Protein AF-A0A847SDF6-F1 (afdb_monomer)

Structure (mmCIF, N/CA/C/O backbone):
data_AF-A0A847SDF6-F1
#
_entry.id   AF-A0A847SDF6-F1
#
loop_
_atom_site.group_PDB
_atom_site.id
_atom_site.type_symbol
_atom_site.label_atom_id
_atom_site.label_alt_id
_atom_site.label_comp_id
_atom_site.label_asym_id
_atom_site.label_entity_id
_atom_site.label_seq_id
_atom_site.pdbx_PDB_ins_code
_atom_site.Cartn_x
_atom_site.Cartn_y
_atom_site.Cartn_z
_atom_site.occupancy
_atom_site.B_iso_or_equiv
_atom_site.auth_seq_id
_atom_site.auth_comp_id
_atom_site.auth_asym_id
_atom_site.auth_atom_id
_atom_site.pdbx_PDB_model_num
ATOM 1 N N . MET A 1 1 ? 42.286 -12.996 -0.636 1.00 67.38 1 MET A N 1
ATOM 2 C CA . MET A 1 1 ? 41.272 -13.981 -1.080 1.00 67.38 1 MET A CA 1
ATOM 3 C C . MET A 1 1 ? 39.933 -13.613 -0.446 1.00 67.38 1 MET A C 1
ATOM 5 O O . MET A 1 1 ? 39.851 -13.576 0.774 1.00 67.38 1 MET A O 1
ATOM 9 N N . ARG A 1 2 ? 38.932 -13.204 -1.241 1.00 65.81 2 ARG A N 1
ATOM 10 C CA . ARG A 1 2 ? 37.614 -12.748 -0.753 1.00 65.81 2 ARG A CA 1
ATOM 11 C C . ARG A 1 2 ? 36.658 -13.937 -0.686 1.00 65.81 2 ARG A C 1
ATOM 13 O O . ARG A 1 2 ? 36.458 -14.608 -1.691 1.00 65.81 2 ARG A O 1
ATOM 20 N N . ALA A 1 3 ? 36.072 -14.173 0.483 1.00 67.00 3 ALA A N 1
ATOM 21 C CA . ALA A 1 3 ? 35.006 -15.151 0.648 1.00 67.00 3 ALA A CA 1
ATOM 22 C C . ALA A 1 3 ? 33.720 -14.659 -0.053 1.00 67.00 3 ALA A C 1
ATOM 24 O O . ALA A 1 3 ? 33.304 -13.522 0.199 1.00 67.00 3 ALA A O 1
ATOM 25 N N . PRO A 1 4 ? 33.070 -15.469 -0.906 1.00 62.19 4 PRO A N 1
ATOM 26 C CA . PRO A 1 4 ? 31.758 -15.139 -1.452 1.00 62.19 4 PRO A CA 1
ATOM 27 C C . PRO A 1 4 ? 30.682 -15.298 -0.362 1.00 62.19 4 PRO A C 1
ATOM 29 O O . PRO A 1 4 ? 30.439 -16.393 0.139 1.00 62.19 4 PRO A O 1
ATOM 32 N N . ARG A 1 5 ? 30.030 -14.193 0.021 1.00 70.31 5 ARG A N 1
ATOM 33 C CA . ARG A 1 5 ? 28.965 -14.127 1.046 1.00 70.31 5 ARG A CA 1
ATOM 34 C C . ARG A 1 5 ? 27.565 -14.298 0.448 1.00 70.31 5 ARG A C 1
ATOM 36 O O . ARG A 1 5 ? 26.642 -13.563 0.787 1.00 70.31 5 ARG A O 1
ATOM 43 N N . ASN A 1 6 ? 27.387 -15.258 -0.449 1.00 61.12 6 ASN A N 1
ATOM 44 C CA . ASN A 1 6 ? 26.095 -15.471 -1.098 1.00 61.12 6 ASN A CA 1
ATOM 45 C C . ASN A 1 6 ? 25.794 -16.966 -1.143 1.00 61.12 6 ASN A C 1
ATOM 47 O O . ASN A 1 6 ? 25.727 -17.600 -2.189 1.00 61.12 6 ASN A O 1
ATOM 51 N N . LEU A 1 7 ? 25.612 -17.516 0.054 1.00 63.59 7 LEU A N 1
ATOM 52 C CA . LEU A 1 7 ? 25.085 -18.846 0.289 1.00 63.59 7 LEU A CA 1
ATOM 53 C C . LEU A 1 7 ? 23.810 -18.661 1.121 1.00 63.59 7 LEU A C 1
ATOM 55 O O . LEU A 1 7 ? 23.897 -18.090 2.204 1.00 63.59 7 LEU A O 1
ATOM 59 N N . ARG A 1 8 ? 22.664 -19.169 0.633 1.00 64.06 8 ARG A N 1
ATOM 60 C CA . ARG A 1 8 ? 21.332 -19.254 1.296 1.00 64.06 8 ARG A CA 1
ATOM 61 C C . ARG A 1 8 ? 20.283 -18.188 0.922 1.00 64.06 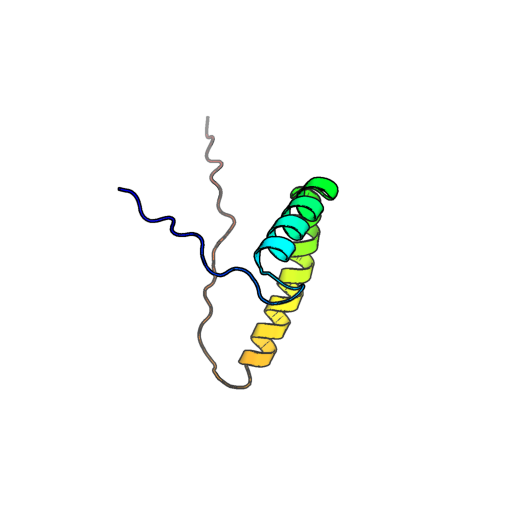8 ARG A C 1
ATOM 63 O O . ARG A 1 8 ? 19.898 -17.354 1.735 1.00 64.06 8 ARG A O 1
ATOM 70 N N . ARG A 1 9 ? 19.694 -18.306 -0.272 1.00 63.59 9 ARG A N 1
ATOM 71 C CA . ARG A 1 9 ? 18.305 -17.867 -0.551 1.00 63.59 9 ARG A CA 1
ATOM 72 C C . ARG A 1 9 ? 17.601 -18.903 -1.446 1.00 63.59 9 ARG A C 1
ATOM 74 O O . ARG A 1 9 ? 17.056 -18.568 -2.485 1.00 63.59 9 ARG A O 1
ATOM 81 N N . GLN A 1 10 ? 17.675 -20.175 -1.066 1.00 62.16 10 GLN A N 1
ATOM 82 C CA . GLN A 1 10 ? 16.902 -21.266 -1.668 1.00 62.16 10 GLN A CA 1
ATOM 83 C C . GLN A 1 10 ? 15.979 -21.804 -0.574 1.00 62.16 10 GLN A C 1
ATOM 85 O O . GLN A 1 10 ? 16.409 -22.592 0.262 1.00 62.16 10 GLN A O 1
ATOM 90 N N . ALA A 1 11 ? 14.756 -21.280 -0.517 1.00 56.09 11 ALA A N 1
ATOM 91 C CA . ALA A 1 11 ? 13.627 -21.881 0.186 1.00 56.09 11 ALA A CA 1
ATOM 92 C C . ALA A 1 11 ? 12.341 -21.202 -0.298 1.00 56.09 11 ALA A C 1
ATOM 94 O O . ALA A 1 11 ? 12.088 -20.045 0.031 1.00 56.09 11 ALA A O 1
ATOM 95 N N . GLY A 1 12 ? 11.559 -21.951 -1.075 1.00 54.59 12 GLY A N 1
ATOM 96 C CA . GLY A 1 12 ? 10.150 -21.690 -1.344 1.00 54.59 12 GLY A CA 1
ATOM 97 C C . GLY A 1 12 ? 9.864 -20.559 -2.327 1.00 54.59 12 GLY A C 1
ATOM 98 O O . GLY A 1 12 ? 10.429 -19.473 -2.264 1.00 54.59 12 GLY A O 1
ATOM 99 N N . PHE A 1 13 ? 8.888 -20.800 -3.193 1.00 54.78 13 PHE A N 1
ATOM 100 C CA . PHE A 1 13 ? 8.261 -19.871 -4.140 1.00 5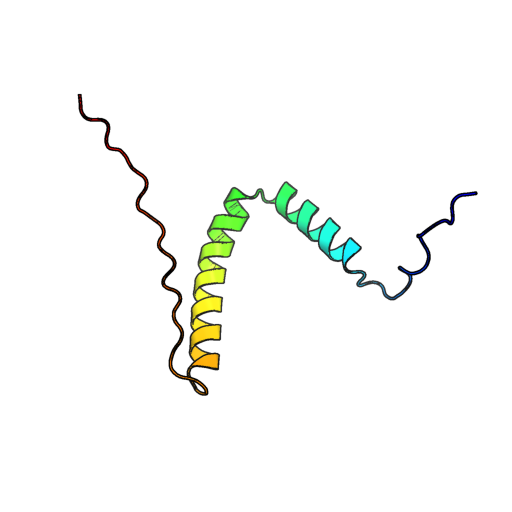4.78 13 PHE A CA 1
ATOM 101 C C . PHE A 1 13 ? 7.693 -18.563 -3.527 1.00 54.78 13 PHE A C 1
ATOM 103 O O . PHE A 1 13 ? 7.030 -17.796 -4.213 1.00 54.78 13 PHE A O 1
ATOM 110 N N . LEU A 1 14 ? 7.977 -18.275 -2.253 1.00 61.09 14 LEU A N 1
ATOM 111 C CA . LEU A 1 14 ? 7.568 -17.089 -1.498 1.00 61.09 14 LEU A CA 1
ATOM 112 C C . LEU A 1 14 ? 8.781 -16.370 -0.885 1.00 61.09 14 LEU A C 1
ATOM 114 O O . LEU A 1 14 ? 8.727 -15.855 0.232 1.00 61.09 14 LEU A O 1
ATOM 118 N N . SER A 1 15 ? 9.917 -16.359 -1.586 1.00 75.38 15 SER A N 1
ATOM 119 C CA . SER A 1 15 ? 11.073 -15.584 -1.141 1.00 75.38 15 SER A CA 1
ATOM 120 C C . SER A 1 15 ? 10.672 -14.113 -1.024 1.00 75.38 15 SER A C 1
ATOM 122 O O . SER A 1 15 ? 10.161 -13.535 -1.981 1.00 75.38 15 SER A O 1
ATOM 124 N N . ILE A 1 16 ? 10.937 -13.494 0.130 1.00 79.75 16 ILE A N 1
ATOM 125 C CA . ILE A 1 16 ? 10.643 -12.076 0.412 1.00 79.75 16 ILE A CA 1
ATOM 126 C C . ILE A 1 16 ? 11.141 -11.160 -0.718 1.00 79.75 16 ILE A C 1
ATOM 128 O O . ILE A 1 16 ? 10.502 -10.160 -1.016 1.00 79.75 16 ILE A O 1
ATOM 132 N N . GLN A 1 17 ? 12.234 -11.530 -1.396 1.00 79.50 17 GLN A N 1
ATOM 133 C CA . GLN A 1 17 ? 12.743 -10.826 -2.578 1.00 79.50 17 GLN A CA 1
ATOM 134 C C . GLN A 1 17 ? 11.735 -10.781 -3.744 1.00 79.50 17 GLN A C 1
ATOM 136 O O . GLN A 1 17 ? 11.590 -9.729 -4.354 1.00 79.50 17 GLN A O 1
ATOM 141 N N . HIS A 1 18 ? 10.991 -11.860 -4.020 1.00 81.62 18 HIS A N 1
ATOM 142 C CA . HIS A 1 18 ? 9.955 -11.888 -5.065 1.00 81.62 18 HIS A CA 1
ATOM 143 C C . HIS A 1 18 ? 8.753 -11.013 -4.695 1.00 81.62 18 HIS A C 1
ATOM 145 O O . HIS A 1 18 ? 8.271 -10.264 -5.540 1.00 81.62 18 HIS A O 1
ATOM 151 N N . LEU A 1 19 ? 8.308 -11.048 -3.431 1.00 87.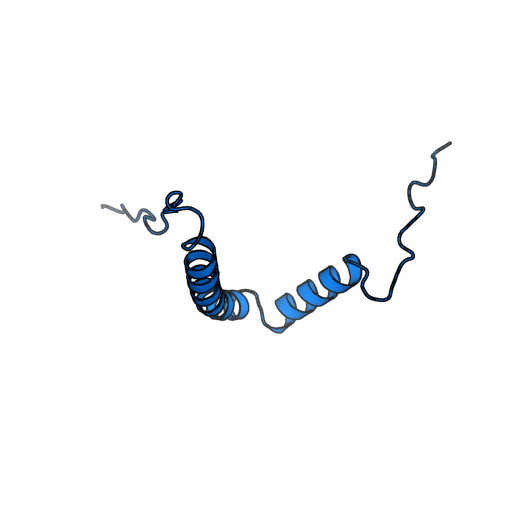19 19 LEU A N 1
ATOM 152 C CA . LEU A 1 19 ? 7.246 -10.156 -2.949 1.00 87.19 19 LEU A CA 1
ATOM 153 C C . LEU A 1 19 ? 7.668 -8.682 -3.027 1.00 87.19 19 LEU A C 1
ATOM 155 O O . LEU A 1 19 ? 6.870 -7.840 -3.427 1.00 87.19 19 LEU A O 1
ATOM 159 N N . LEU A 1 20 ? 8.931 -8.375 -2.710 1.00 87.75 20 LEU A N 1
ATOM 160 C CA . LEU A 1 20 ? 9.508 -7.033 -2.845 1.00 87.75 20 LEU A CA 1
ATOM 161 C C . LEU A 1 20 ? 9.489 -6.554 -4.300 1.00 87.75 20 LEU A C 1
ATOM 163 O O . LEU A 1 20 ? 9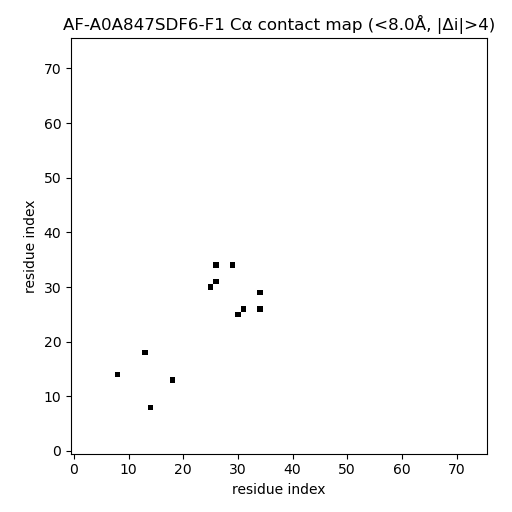.056 -5.438 -4.572 1.00 87.75 20 LEU A O 1
ATOM 167 N N . ILE A 1 21 ? 9.919 -7.405 -5.233 1.00 90.00 21 ILE A N 1
ATOM 168 C CA . ILE A 1 21 ? 9.949 -7.082 -6.665 1.00 90.00 21 ILE A CA 1
ATOM 169 C C . ILE A 1 21 ? 8.525 -6.897 -7.210 1.00 90.00 21 ILE A C 1
ATOM 171 O O . ILE A 1 21 ? 8.267 -5.922 -7.913 1.00 90.00 21 ILE A O 1
ATOM 175 N N . LEU A 1 22 ? 7.579 -7.767 -6.840 1.00 91.19 22 LEU A N 1
ATOM 176 C CA . LEU A 1 22 ? 6.174 -7.629 -7.231 1.00 91.19 22 LEU A CA 1
ATOM 177 C C . LEU A 1 22 ? 5.563 -6.327 -6.693 1.00 91.19 22 LEU A C 1
ATOM 179 O O . LEU A 1 22 ? 4.896 -5.614 -7.439 1.00 91.19 22 LEU A O 1
ATOM 183 N N . LEU A 1 23 ? 5.827 -5.983 -5.428 1.00 91.38 23 LEU A N 1
ATOM 184 C CA . LEU A 1 23 ? 5.348 -4.743 -4.814 1.00 91.38 23 LEU A CA 1
ATOM 185 C C . LEU A 1 23 ? 5.860 -3.518 -5.573 1.00 91.38 23 LEU A C 1
ATOM 187 O O . LEU A 1 23 ? 5.082 -2.610 -5.861 1.00 91.38 23 LEU A O 1
ATOM 191 N N . VAL A 1 24 ? 7.141 -3.509 -5.949 1.00 92.69 24 VAL A N 1
ATOM 192 C CA . VAL A 1 24 ? 7.727 -2.427 -6.752 1.00 92.69 24 VAL A CA 1
ATOM 193 C C . VAL A 1 24 ? 7.021 -2.307 -8.102 1.00 92.69 24 VAL A C 1
ATOM 195 O O . VAL A 1 24 ? 6.640 -1.203 -8.484 1.00 92.69 24 VAL A O 1
ATOM 198 N N . ILE A 1 25 ? 6.781 -3.421 -8.800 1.00 93.94 25 ILE A N 1
ATOM 199 C CA . ILE A 1 25 ? 6.082 -3.410 -10.095 1.00 93.94 25 ILE A CA 1
ATOM 200 C C . ILE A 1 25 ? 4.657 -2.863 -9.942 1.00 93.94 25 IL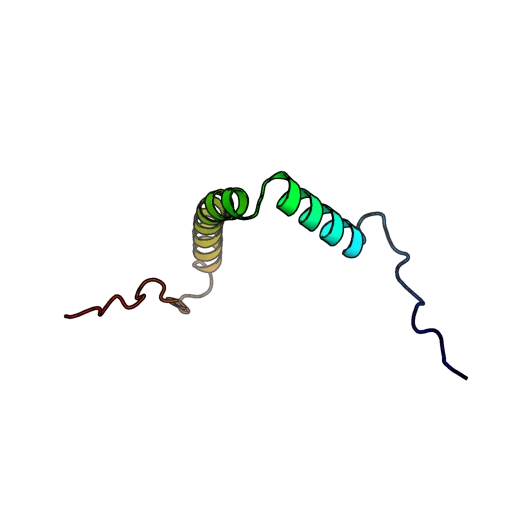E A C 1
ATOM 202 O O . ILE A 1 25 ? 4.253 -1.993 -10.710 1.00 93.94 25 ILE A O 1
ATOM 206 N N . VAL A 1 26 ? 3.908 -3.304 -8.928 1.00 92.81 26 VAL A N 1
ATOM 207 C CA . VAL A 1 26 ? 2.548 -2.809 -8.660 1.00 92.81 26 VAL A CA 1
ATOM 208 C C . VAL A 1 26 ? 2.559 -1.302 -8.388 1.00 92.81 26 VAL A C 1
ATOM 210 O O . VAL A 1 26 ? 1.757 -0.568 -8.962 1.00 92.81 26 VAL A O 1
ATOM 213 N N . VAL A 1 27 ? 3.494 -0.811 -7.571 1.00 91.81 27 VAL A N 1
ATOM 214 C CA . VAL A 1 27 ? 3.634 0.626 -7.285 1.00 91.81 27 VAL A CA 1
ATOM 215 C C . VAL A 1 27 ? 3.964 1.426 -8.547 1.00 91.81 27 VAL A C 1
ATOM 217 O O . VAL A 1 27 ? 3.448 2.530 -8.706 1.00 91.81 27 VAL A O 1
ATOM 220 N N . LEU A 1 28 ? 4.793 0.893 -9.448 1.00 93.25 28 LEU A N 1
ATOM 221 C CA . LEU A 1 28 ? 5.136 1.554 -10.710 1.00 93.25 28 LEU A CA 1
ATOM 222 C C . LEU A 1 28 ? 3.952 1.594 -11.687 1.00 93.25 28 LEU A C 1
ATOM 224 O O . LEU A 1 28 ? 3.722 2.627 -12.307 1.00 93.25 28 LEU A O 1
ATOM 228 N N . VAL A 1 29 ? 3.179 0.507 -11.794 1.00 93.75 29 VAL A N 1
ATOM 229 C CA . VAL A 1 29 ? 2.014 0.419 -12.695 1.00 93.75 29 VAL A CA 1
ATOM 230 C C . VAL A 1 29 ? 0.861 1.300 -12.213 1.00 93.75 29 VAL A C 1
ATOM 232 O O . VAL A 1 29 ? 0.278 2.046 -12.995 1.00 93.75 29 VAL A O 1
ATOM 235 N N . PHE A 1 30 ? 0.524 1.234 -10.924 1.00 90.69 30 PHE A N 1
ATOM 236 C CA . PHE A 1 30 ? -0.572 2.025 -10.357 1.00 90.69 30 PHE A CA 1
ATOM 237 C C . PHE A 1 30 ? -0.158 3.465 -10.020 1.00 90.69 30 PHE A C 1
ATOM 239 O O . PHE A 1 30 ? -1.011 4.351 -9.921 1.00 90.69 30 PHE A O 1
ATOM 246 N N . GLY A 1 31 ? 1.141 3.711 -9.840 1.00 87.88 31 GLY A N 1
ATOM 247 C CA . GLY A 1 31 ? 1.691 4.961 -9.333 1.00 87.88 31 GLY A CA 1
ATOM 248 C C . GLY A 1 31 ? 1.470 5.139 -7.825 1.00 87.88 31 GLY A C 1
ATOM 249 O O . GLY A 1 31 ? 0.442 4.762 -7.255 1.00 87.88 31 GLY A O 1
ATOM 250 N N . THR A 1 32 ? 2.411 5.807 -7.152 1.00 87.56 32 THR A N 1
ATOM 251 C CA . THR A 1 32 ? 2.346 6.067 -5.699 1.00 87.56 32 THR A CA 1
ATOM 252 C C . THR A 1 32 ? 1.152 6.934 -5.290 1.00 87.56 32 THR A C 1
ATOM 254 O O . THR A 1 32 ? 0.673 6.829 -4.165 1.00 87.56 32 THR A O 1
ATOM 257 N N . LYS A 1 33 ? 0.629 7.770 -6.197 1.00 87.50 33 LYS A N 1
ATOM 258 C CA . LYS A 1 33 ? -0.478 8.700 -5.920 1.00 87.50 33 LYS A CA 1
ATOM 259 C C . LYS A 1 33 ? -1.824 7.986 -5.745 1.00 87.50 33 LYS A C 1
ATOM 261 O O . LYS A 1 33 ? -2.546 8.279 -4.798 1.00 87.50 33 LYS A O 1
ATOM 266 N N . LYS A 1 34 ? -2.144 7.016 -6.613 1.00 87.25 34 LYS A N 1
ATOM 267 C CA . LYS A 1 34 ? -3.351 6.177 -6.478 1.00 87.25 34 LYS A CA 1
ATOM 268 C C . LYS A 1 34 ? -3.227 5.237 -5.282 1.00 87.25 34 LYS A C 1
ATOM 270 O O . LYS A 1 34 ? -4.168 5.126 -4.502 1.00 87.25 34 LYS A O 1
ATOM 275 N N . LEU A 1 35 ? -2.054 4.623 -5.110 1.00 91.06 35 LEU A N 1
ATOM 276 C CA . LEU A 1 35 ? -1.793 3.702 -4.006 1.00 91.06 35 LEU A CA 1
ATOM 277 C C . LEU A 1 35 ? -1.847 4.398 -2.639 1.00 91.06 35 LEU A C 1
ATOM 279 O O . LEU A 1 35 ? -2.323 3.804 -1.682 1.00 91.06 35 LEU A O 1
ATOM 283 N N . ARG A 1 36 ? -1.421 5.667 -2.548 1.00 88.19 36 ARG A N 1
ATOM 284 C CA . ARG A 1 36 ? -1.531 6.474 -1.326 1.00 88.19 36 ARG A CA 1
ATOM 285 C C . ARG A 1 36 ? -2.977 6.829 -0.993 1.00 88.19 36 ARG A C 1
ATOM 287 O O . ARG A 1 36 ? -3.348 6.682 0.161 1.00 88.19 36 ARG A O 1
ATOM 294 N N . ASN A 1 37 ? -3.779 7.267 -1.966 1.00 88.81 37 ASN A N 1
ATOM 295 C CA . ASN A 1 37 ? -5.184 7.608 -1.714 1.00 88.81 37 ASN A CA 1
ATOM 296 C C . ASN A 1 37 ? -5.967 6.375 -1.232 1.00 88.81 37 ASN A C 1
ATOM 298 O O . ASN A 1 37 ? -6.534 6.393 -0.147 1.00 88.81 37 ASN A O 1
ATOM 302 N N . VAL A 1 38 ? -5.888 5.266 -1.975 1.00 91.88 38 VAL A N 1
ATOM 303 C CA . VAL A 1 38 ? -6.564 4.009 -1.603 1.00 91.88 38 VAL A CA 1
ATOM 304 C C . VAL A 1 38 ? -5.961 3.402 -0.330 1.00 91.88 38 VAL A C 1
ATOM 306 O O . VAL A 1 38 ? -6.674 2.876 0.518 1.00 91.88 38 VAL A O 1
ATOM 309 N N . GLY A 1 39 ? -4.642 3.496 -0.157 1.00 90.19 39 GLY A N 1
ATOM 310 C CA . GLY A 1 39 ? -3.948 3.018 1.035 1.00 90.19 39 GLY A CA 1
ATOM 311 C C . GLY A 1 39 ? -4.260 3.830 2.294 1.00 90.19 39 GLY A C 1
ATOM 312 O O . GLY A 1 39 ? -4.227 3.268 3.382 1.00 90.19 39 GLY A O 1
ATOM 313 N N . GLN A 1 40 ? -4.590 5.118 2.175 1.00 90.50 40 GLN A N 1
ATOM 314 C CA . GLN A 1 40 ? -5.020 5.954 3.297 1.00 90.50 40 GLN A CA 1
ATOM 315 C C . GLN A 1 40 ? -6.432 5.576 3.763 1.00 90.50 40 GLN A C 1
ATOM 317 O O . GLN A 1 40 ? -6.657 5.457 4.970 1.00 90.50 40 GLN A O 1
ATOM 322 N N . ASP A 1 41 ? -7.346 5.310 2.828 1.00 91.06 41 ASP A N 1
ATOM 323 C CA . ASP A 1 41 ? -8.709 4.862 3.137 1.00 91.06 41 ASP A CA 1
ATOM 324 C C . ASP A 1 41 ? -8.699 3.464 3.777 1.00 91.06 41 ASP A C 1
ATOM 326 O O . ASP A 1 41 ? -9.223 3.261 4.875 1.00 91.06 41 ASP A O 1
ATOM 330 N N . LEU A 1 42 ? -8.002 2.509 3.147 1.00 93.25 42 LEU A N 1
ATOM 331 C CA . LEU A 1 42 ? -7.830 1.155 3.683 1.00 93.25 42 LEU A CA 1
ATOM 332 C C . LEU A 1 42 ? -7.036 1.155 4.994 1.00 93.25 42 LEU A C 1
ATOM 334 O O . LEU A 1 42 ? -7.365 0.426 5.926 1.00 93.25 42 LEU A O 1
ATOM 338 N N . GLY A 1 43 ? -6.002 1.989 5.092 1.00 90.62 43 GLY A N 1
ATOM 339 C CA . GLY A 1 43 ? -5.170 2.110 6.284 1.00 90.62 43 GLY A CA 1
ATOM 340 C C . GLY A 1 43 ? -5.945 2.647 7.482 1.00 90.62 43 GLY A C 1
ATOM 341 O O . GLY A 1 43 ? -5.748 2.165 8.595 1.00 90.62 43 GLY A O 1
ATOM 342 N N . SER A 1 44 ? -6.868 3.586 7.263 1.00 90.31 44 SER A N 1
ATOM 343 C CA . SER A 1 44 ? -7.728 4.125 8.323 1.00 90.31 44 SER A CA 1
ATOM 344 C C . SER A 1 44 ? -8.715 3.073 8.839 1.00 90.31 44 SER A C 1
ATOM 346 O O . SER A 1 44 ? -8.871 2.925 10.051 1.00 90.31 44 SER A O 1
ATOM 348 N N . ALA A 1 45 ? -9.304 2.274 7.941 1.00 92.31 45 ALA A N 1
ATOM 349 C CA . ALA A 1 45 ? -10.175 1.157 8.312 1.00 92.31 45 ALA A CA 1
ATOM 350 C C . ALA A 1 45 ? -9.421 0.060 9.089 1.00 92.31 45 ALA A C 1
ATOM 352 O O . ALA A 1 45 ? -9.877 -0.398 10.137 1.00 92.31 45 ALA A O 1
ATOM 353 N N . VAL A 1 46 ? -8.227 -0.321 8.622 1.00 91.81 46 VAL A N 1
ATOM 354 C CA . VAL A 1 46 ? -7.378 -1.320 9.293 1.00 91.81 46 VAL A CA 1
ATOM 355 C C . VAL A 1 46 ? -6.860 -0.805 10.639 1.00 91.81 46 VAL A C 1
ATOM 357 O O . VAL A 1 46 ? -6.735 -1.589 11.579 1.00 91.81 46 VAL A O 1
ATOM 360 N N . LYS A 1 47 ? -6.589 0.501 10.766 1.00 87.69 47 LYS A N 1
ATOM 361 C CA . LYS A 1 47 ? -6.211 1.128 12.038 1.00 87.69 47 LYS A CA 1
ATOM 362 C C . LYS A 1 47 ? -7.340 1.017 13.062 1.00 87.69 47 LYS A C 1
ATOM 364 O O . LYS A 1 47 ? -7.095 0.494 14.139 1.00 87.69 47 LYS A O 1
ATOM 369 N N . GLY A 1 48 ? -8.570 1.394 12.701 1.00 86.88 48 GLY A N 1
ATOM 370 C CA . GLY A 1 48 ? -9.737 1.241 13.579 1.00 86.88 48 GLY A CA 1
ATOM 371 C C . GLY A 1 48 ? -10.011 -0.215 13.971 1.00 86.88 48 GLY A C 1
ATOM 372 O O . GLY A 1 48 ? -10.321 -0.492 15.125 1.00 86.88 48 GLY A O 1
ATOM 373 N N . PHE A 1 49 ? -9.813 -1.161 13.045 1.00 89.00 49 PHE A N 1
ATOM 374 C CA . PHE A 1 49 ? -9.907 -2.592 13.343 1.00 89.00 49 PHE A CA 1
ATOM 375 C C . PHE A 1 49 ? -8.828 -3.050 14.334 1.00 89.00 49 PHE A C 1
ATOM 377 O O . PHE A 1 49 ? -9.132 -3.728 15.310 1.00 89.00 49 PHE A O 1
ATOM 384 N N . LYS A 1 50 ? -7.567 -2.654 14.126 1.00 85.56 50 LYS A N 1
ATOM 385 C CA . LYS A 1 50 ? -6.459 -2.991 15.029 1.00 85.56 50 LYS A CA 1
ATOM 386 C C . LYS A 1 50 ? -6.631 -2.356 16.408 1.00 85.56 50 LYS A C 1
ATOM 388 O O . LYS A 1 50 ? -6.313 -3.005 17.399 1.00 85.56 50 LYS A O 1
ATOM 393 N N . ASP A 1 51 ? -7.128 -1.125 16.461 1.00 85.38 51 ASP A N 1
ATOM 394 C CA . ASP A 1 51 ? -7.415 -0.404 17.700 1.00 85.38 51 ASP A CA 1
ATOM 395 C C . ASP A 1 51 ? -8.594 -1.051 18.449 1.00 85.38 51 ASP A C 1
ATOM 397 O O . ASP A 1 51 ? -8.508 -1.235 19.658 1.00 85.38 51 ASP A O 1
ATOM 401 N N . GLY A 1 52 ? -9.643 -1.492 17.745 1.00 82.62 52 GLY A N 1
ATOM 402 C CA . GLY A 1 52 ? -10.767 -2.230 18.334 1.00 82.62 52 GLY A CA 1
ATOM 403 C C . GLY A 1 52 ? -10.374 -3.613 18.860 1.00 82.62 52 GLY A C 1
ATOM 404 O O . GLY A 1 52 ? -10.753 -3.976 19.966 1.00 82.62 52 GLY A O 1
ATOM 405 N N . VAL A 1 53 ? -9.544 -4.351 18.114 1.00 84.38 53 VAL A N 1
ATOM 406 C CA . VAL A 1 53 ? -9.031 -5.672 18.527 1.00 84.38 53 VAL A CA 1
ATOM 407 C C . VAL A 1 53 ? -8.011 -5.560 19.669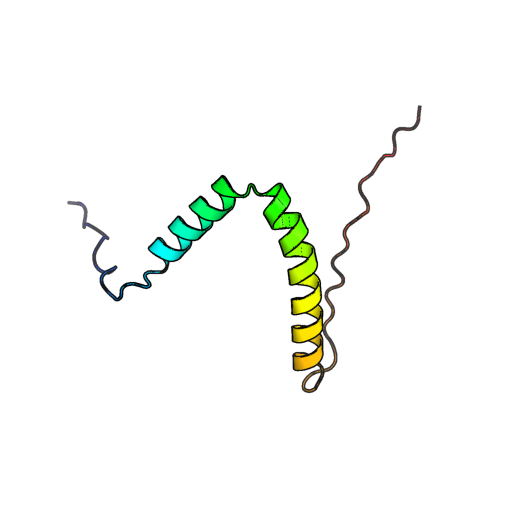 1.00 84.38 53 VAL A C 1
ATOM 409 O O . VAL A 1 53 ? -7.934 -6.447 20.513 1.00 84.38 53 VAL A O 1
ATOM 412 N N . LYS A 1 54 ? -7.222 -4.477 19.733 1.00 75.88 54 LYS A N 1
ATOM 413 C CA . LYS A 1 54 ? -6.335 -4.198 20.879 1.00 75.88 54 LYS A CA 1
ATOM 414 C C . LYS A 1 54 ? -7.083 -3.656 22.104 1.00 75.88 54 LYS A C 1
ATOM 416 O O . LYS A 1 54 ? -6.629 -3.873 23.225 1.00 75.88 54 LYS A O 1
ATOM 421 N N . GLY A 1 55 ? -8.202 -2.964 21.895 1.00 62.47 55 GLY A N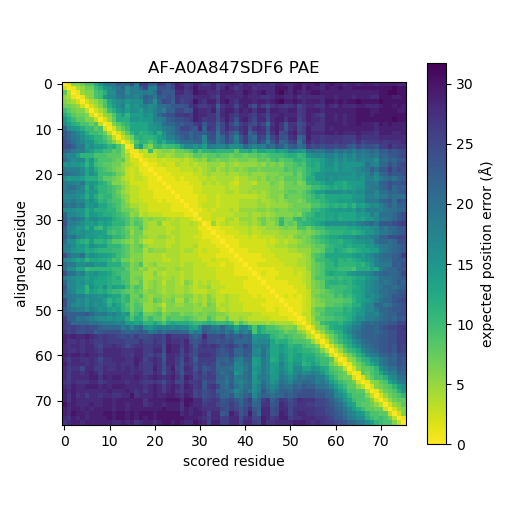 1
ATOM 422 C CA . GLY A 1 55 ? -8.986 -2.300 22.937 1.00 62.47 55 GLY A CA 1
ATOM 423 C C . GLY A 1 55 ? -9.675 -3.234 23.935 1.00 62.47 55 GLY A C 1
ATOM 424 O O . GLY A 1 55 ? -10.052 -2.772 25.005 1.00 62.47 55 GLY A O 1
ATOM 425 N N . GLU A 1 56 ? -9.794 -4.534 23.643 1.00 60.09 56 GLU A N 1
ATOM 426 C CA . GLU A 1 56 ? -10.314 -5.527 24.600 1.00 60.09 56 GLU A CA 1
ATOM 427 C C . GLU A 1 56 ? -9.255 -6.045 25.600 1.00 60.09 56 GLU A C 1
ATOM 429 O O . GLU A 1 56 ? -9.615 -6.757 26.535 1.00 60.09 56 GLU A O 1
ATOM 434 N N . GLY A 1 57 ? -7.967 -5.693 25.448 1.00 58.25 57 GLY A N 1
ATOM 435 C CA . GLY A 1 57 ? -6.882 -6.229 26.290 1.00 58.25 57 GLY A CA 1
ATOM 436 C C . GLY A 1 57 ? -5.964 -5.212 26.972 1.00 58.25 57 GLY A C 1
ATOM 437 O O . GLY A 1 57 ? -5.362 -5.544 27.988 1.00 58.25 57 GLY A O 1
ATOM 438 N N . GLU A 1 58 ? -5.836 -3.987 26.463 1.00 56.66 58 GLU A N 1
ATOM 439 C CA . GLU A 1 58 ? -4.904 -3.009 27.038 1.00 56.66 58 GLU A CA 1
ATOM 440 C C . GLU A 1 58 ? -5.371 -1.592 26.684 1.00 56.66 58 GLU A C 1
ATOM 442 O O . GLU A 1 58 ? -5.198 -1.111 25.560 1.00 56.66 58 GLU A O 1
ATOM 447 N N . ALA A 1 59 ? -6.033 -0.931 27.633 1.00 56.62 59 ALA A N 1
ATOM 448 C CA . ALA A 1 59 ? -6.266 0.501 27.545 1.00 56.62 59 ALA A CA 1
ATOM 449 C C . ALA A 1 59 ? -4.921 1.231 27.701 1.00 56.62 59 ALA A C 1
ATOM 451 O O . ALA A 1 59 ? -4.129 0.873 28.564 1.00 56.62 59 ALA A O 1
ATOM 452 N N . GLU A 1 60 ? -4.729 2.281 26.898 1.00 60.03 60 GLU A N 1
ATOM 453 C CA . GLU A 1 60 ? -3.615 3.249 26.923 1.00 60.03 60 GLU A CA 1
ATOM 454 C C . GLU A 1 60 ? -2.361 2.917 26.091 1.00 60.03 60 GLU A C 1
ATOM 456 O O . GLU A 1 60 ? -1.388 2.351 26.566 1.00 60.03 60 GLU A O 1
ATOM 461 N N . ALA A 1 61 ? -2.343 3.407 24.844 1.00 52.12 61 ALA A N 1
ATOM 462 C CA . ALA A 1 61 ? -1.195 4.120 24.259 1.00 52.12 61 ALA A CA 1
ATOM 463 C C . ALA A 1 61 ? -1.565 4.649 22.862 1.00 52.12 61 ALA A C 1
ATOM 465 O O . ALA A 1 61 ? -1.295 4.020 21.837 1.00 52.12 61 ALA A O 1
ATOM 466 N N . LYS A 1 62 ? -2.179 5.834 22.799 1.00 53.84 62 LYS A N 1
ATOM 467 C CA . LYS A 1 62 ? -2.242 6.615 21.556 1.00 53.84 62 LYS A CA 1
ATOM 468 C C . LYS A 1 62 ? -0.891 7.305 21.324 1.00 53.84 62 LYS A C 1
ATOM 470 O O . LYS A 1 62 ? -0.515 8.137 22.146 1.00 53.84 62 LYS A O 1
ATOM 475 N N . PRO A 1 63 ? -0.223 7.126 20.172 1.00 49.38 63 PRO A N 1
ATOM 476 C CA . PRO A 1 63 ? 0.509 8.214 19.563 1.00 49.38 63 PRO A CA 1
ATOM 477 C C . PRO A 1 63 ? -0.462 8.962 18.644 1.00 49.38 63 PRO A C 1
ATOM 479 O O . PRO A 1 63 ? -0.838 8.499 17.563 1.00 49.38 63 PRO A O 1
ATOM 482 N N . GLU A 1 64 ? -0.884 10.140 19.090 1.00 57.25 64 GLU A N 1
ATOM 483 C CA . GLU A 1 64 ? -1.444 11.163 18.214 1.00 57.25 64 GLU A CA 1
ATOM 484 C C . GLU A 1 64 ? -0.288 11.760 17.401 1.00 57.25 64 GLU A C 1
ATOM 486 O O . GLU A 1 64 ? 0.384 12.700 17.816 1.00 57.25 64 GLU A O 1
ATOM 491 N N . THR A 1 65 ? 0.006 11.181 16.234 1.00 42.19 65 THR A N 1
ATOM 492 C CA . THR A 1 65 ? 0.941 11.793 15.280 1.00 42.19 65 THR A CA 1
ATOM 493 C C . THR A 1 65 ? 0.194 12.779 14.392 1.00 42.19 65 THR A C 1
ATOM 495 O O . THR A 1 65 ? -0.334 12.447 13.335 1.00 42.19 65 THR A O 1
ATOM 498 N N . LYS A 1 66 ? 0.160 14.009 14.901 1.00 58.81 66 LYS A N 1
ATOM 499 C CA . LYS A 1 66 ? 0.320 15.292 14.208 1.00 58.81 66 LYS A CA 1
ATOM 500 C C . LYS A 1 66 ? 0.717 15.189 12.719 1.00 58.81 66 LYS A C 1
ATOM 502 O O . LYS A 1 66 ? 1.862 14.890 12.393 1.00 58.81 66 LYS A O 1
ATOM 507 N N . ALA A 1 67 ? -0.214 15.524 11.834 1.00 50.97 67 ALA A N 1
ATOM 508 C CA . ALA A 1 67 ? 0.018 16.094 10.502 1.00 50.97 67 ALA A CA 1
ATOM 509 C C . ALA A 1 67 ? -1.329 16.709 10.102 1.00 50.97 67 ALA A C 1
ATOM 511 O O . ALA A 1 67 ? -2.279 15.970 9.879 1.00 50.97 67 ALA A O 1
ATOM 512 N N . ILE A 1 68 ? -1.527 18.021 10.222 1.00 46.16 68 ILE A N 1
ATOM 513 C CA . ILE A 1 68 ? -1.065 19.032 9.264 1.00 46.16 68 ILE A CA 1
ATOM 514 C C . ILE A 1 68 ? -0.925 20.384 9.987 1.00 46.16 68 ILE A C 1
ATOM 516 O O . ILE A 1 68 ? -1.917 21.008 10.335 1.00 46.16 68 ILE A O 1
ATOM 520 N N . GLU A 1 69 ? 0.310 20.837 10.182 1.00 51.41 69 GLU A N 1
ATOM 521 C CA . GLU A 1 69 ? 0.651 22.257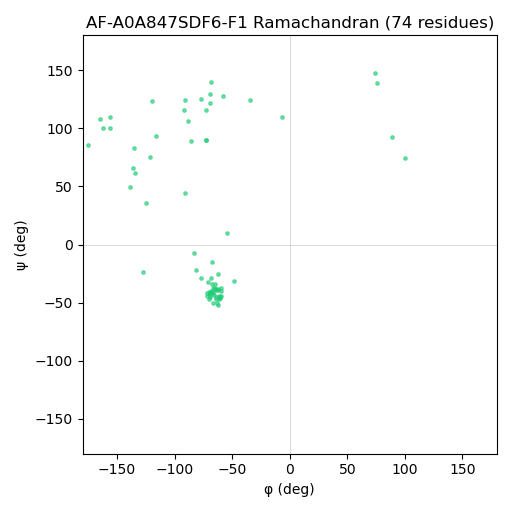 10.318 1.00 51.41 69 GLU A CA 1
ATOM 522 C C . GLU A 1 69 ? 1.897 22.452 9.450 1.00 51.41 69 GLU A C 1
ATOM 524 O O . GLU A 1 69 ? 3.037 22.279 9.883 1.00 51.41 69 GLU A O 1
ATOM 529 N N . GLN A 1 70 ? 1.660 22.649 8.153 1.00 53.19 70 GLN A N 1
ATOM 530 C CA . GLN A 1 70 ? 2.652 23.215 7.251 1.00 53.19 70 GLN A CA 1
ATOM 531 C C . GLN A 1 70 ? 2.409 24.721 7.236 1.00 53.19 70 GLN A C 1
ATOM 533 O O . GLN A 1 70 ? 1.341 25.173 6.837 1.00 53.19 70 GLN A O 1
ATOM 538 N N . LYS A 1 71 ? 3.414 25.448 7.731 1.00 54.78 71 LYS A N 1
ATOM 539 C CA . LYS A 1 71 ? 3.632 26.884 7.561 1.00 54.78 71 LYS A CA 1
ATOM 540 C C . LYS A 1 71 ? 3.181 27.365 6.181 1.00 54.78 71 LYS A C 1
ATOM 542 O O . LYS A 1 71 ? 3.745 26.922 5.186 1.00 54.78 71 LYS A O 1
ATOM 547 N N . ASP A 1 72 ? 2.294 28.349 6.168 1.00 49.84 72 ASP A N 1
ATOM 548 C CA . ASP A 1 72 ? 2.286 29.395 5.146 1.00 49.84 72 ASP A CA 1
ATOM 549 C C . ASP A 1 72 ? 2.112 30.746 5.860 1.00 49.84 72 ASP A C 1
ATOM 551 O O . ASP A 1 72 ? 1.121 31.459 5.738 1.00 49.84 72 ASP A O 1
ATOM 555 N N . ASP A 1 73 ? 3.098 31.053 6.708 1.00 57.09 73 ASP A N 1
ATOM 556 C CA . ASP A 1 73 ? 3.480 32.434 6.974 1.00 57.09 73 ASP A CA 1
ATOM 557 C C . ASP A 1 73 ? 4.213 32.937 5.727 1.00 57.09 73 ASP A C 1
ATOM 559 O O . ASP A 1 73 ? 5.435 32.821 5.618 1.00 57.09 73 ASP A O 1
ATOM 563 N N . SER A 1 74 ? 3.471 33.509 4.784 1.00 63.12 74 SER A N 1
ATOM 564 C CA . SER A 1 74 ? 4.026 34.488 3.855 1.00 63.12 74 SER A CA 1
ATOM 565 C C . SER A 1 74 ? 3.243 35.785 4.001 1.00 63.12 74 SER A C 1
ATOM 567 O O . SER A 1 74 ? 2.393 36.147 3.193 1.00 63.12 74 SER A O 1
ATOM 569 N N . LYS A 1 75 ? 3.545 36.478 5.100 1.00 59.81 75 LYS A N 1
ATOM 570 C CA . LYS A 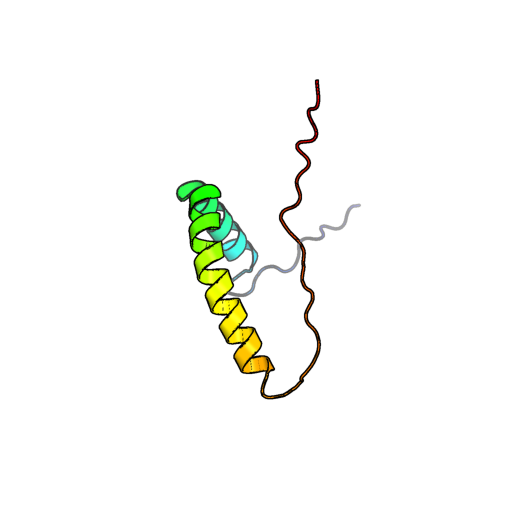1 75 ? 3.270 37.898 5.286 1.00 59.81 75 LYS A CA 1
ATOM 571 C C . LYS A 1 75 ? 4.187 38.703 4.356 1.00 59.81 75 LYS A C 1
ATOM 573 O O . LYS A 1 75 ? 5.407 38.629 4.501 1.00 59.81 75 LYS A O 1
ATOM 578 N N . ALA A 1 76 ? 3.593 39.506 3.481 1.00 46.88 76 ALA A N 1
ATOM 579 C CA . ALA A 1 76 ? 4.130 40.784 3.018 1.00 46.88 76 ALA A CA 1
ATOM 580 C C . ALA A 1 76 ? 2.972 41.783 3.004 1.00 46.88 76 ALA A C 1
ATOM 582 O O . ALA A 1 76 ? 1.932 41.447 2.396 1.00 46.88 76 ALA A O 1
#

pLDDT: mean 73.75, std 16.25, range [42.19, 93.94]

Solvent-accessible surface area (backbone atoms only — not comparable to full-atom values): 5157 Å² total; per-residue (Å²): 138,84,81,84,91,81,80,87,90,85,68,68,103,73,39,65,66,58,56,52,52,51,50,50,52,52,41,65,74,63,30,64,69,55,50,46,57,55,45,48,58,52,45,52,54,52,46,54,50,51,51,57,67,42,55,80,77,56,85,87,82,83,83,83,77,86,80,87,84,78,86,80,86,77,87,127

Organism: NCBI:txid2725557

Foldseek 3Di:
DDDDPDDDPDDDPVRVVVVVVVVVVVCVVCPPVNCVVVCVVVVVVVVVVVCVVCVVPDPDDDDPDDDDDDDPPPDD

InterPro domains:
  IPR003369 Sec-independent protein translocase protein TatA/B/E [PF02416] (14-54)
  IPR006312 Sec-independent protein translocase protein TatA/E [MF_00236] (11-76)
  IPR006312 Sec-independent protein translocase protein TatA/E [TIGR01411] (14-56)

Sequence (76 aa):
MRAPRNLRRQAGFLSIQHLLILLVIVVLVFGTKKLRNVGQDLGSAVKGFKDGVKGEGEAEAKPETKAIEQKDDSKA

Mean predicted aligned error: 15.3 Å

Secondary structure (DSSP, 8-state):
----------S-TT-HHHHHHHHHHHHHHHHHHHHHHHHHHHHHHHHHHHHHHHTTT-------------------

Radius of gyration: 21.19 Å; Cα contacts (8 Å, |Δi|>4): 6; chains: 1; bounding box: 52×63×40 Å